Protein AF-0000000087023040 (afdb_homodimer)

Secondary structure (DSSP, 8-state):
-PPPEEEE-TT--HHHHHHHHHHHHHHS--GGGSTTSTT--S-SHHHHHHHHHHHHHHHTT--TGGG-GGGTEEEE-S---BTTB---/-PPPEEEE-TT--HHHHHHHHHHHHHHS--GGGSTTSTT--S-SHHHHHHHHHHHHHHHTT--TGGG-GGGTEEEE-S---BTTB---

InterPro domains:
  IPR012946 X8 domain [PF07983] (5-73)
  IPR012946 X8 domain [SM00768] (4-87)
  IPR044788 Carbohydrate-binding X8 domain-containing protein, plant [PTHR31044] (2-87)

Organism: Hibiscus syriacus (NCBI:txid106335)

Foldseek 3Di:
DQDKFKFFAPPDDQVLLVVLLVVLCVPDPLCCCDPPHDQVPPPDSRSSSRLSLRRQCVVPPNDPVSRPSVPGMDIDRDFPADDSRGSD/DQDKFKFFAPPDDQVLLVVLLVVLCVPDPLCCCDPPHDQVPPPDSRSSSRLSLRRQCVVPPNDPVSRPSVPGMDIDRDFPADDSRGSD

Radius of gyration: 15.18 Å; Cα contacts (8 Å, |Δi|>4): 307; chains: 2; bounding box: 33×41×30 Å

Sequence (176 aa):
MQKNWCVAKPSSDQATLLANINFACSQIDCRVMQKGCPCFSPDNLMNHASIAMNLYYQAKGRTECECGFRGSGLIVTTNPSYADCKYDMQKNWCVAKPSSDQATLLANINFACSQIDCRVMQKGCPCFSPDNLMNHASIAMNLYYQAKGRTECECGFRGSGLIVTTNPSYADCKYD

pLDDT: mean 97.09, std 5.63, range [55.22, 98.94]

Nearest PDB structures (foldseek):
  2jon-assembly1_A  TM=6.532E-01  e=4.267E-07  Olea europaea
  8pe1-assembly1_B  TM=7.934E-01  e=3.286E-05  Aspergillus fumigatus Af293
  8pe2-assembly1_A  TM=8.371E-01  e=1.258E-04  Aspergillus fumigatus
  8pe1-assembly2_A  TM=7.942E-01  e=7.835E-05  Aspergillus fumigatus Af293
  2jon-assembly1_A  TM=6.531E-01  e=4.267E-07  Olea europaea

Solvent-accessible surface area (backbone atoms only — not comparable to full-atom values): 9691 Å² total; per-residue (Å²): 128,88,70,72,46,26,33,53,39,63,69,57,50,70,70,56,32,50,50,47,29,53,52,28,45,72,76,40,90,56,65,55,49,34,89,92,35,55,43,21,66,59,86,46,58,60,31,44,21,18,52,29,40,21,54,36,15,58,73,67,70,62,42,72,73,60,32,27,70,92,73,36,36,27,42,23,63,42,83,80,47,47,95,77,23,74,75,113,129,88,69,70,46,26,33,54,38,63,70,57,51,70,68,56,31,51,50,47,29,53,52,28,46,72,75,40,91,55,66,54,49,34,89,93,34,55,44,20,68,60,86,47,59,61,31,44,20,19,51,29,40,21,52,36,18,57,74,64,69,61,42,70,73,58,32,28,70,91,72,37,36,28,42,24,65,44,84,81,48,49,96,76,24,75,76,112

Structure (mmCIF, N/CA/C/O backbone):
data_AF-0000000087023040-model_v1
#
loop_
_entity.id
_entity.type
_entity.pdbx_description
1 polymer 'Solanesyl diphosphate synthase 2 isoform 1'
#
loop_
_atom_site.group_PDB
_atom_site.id
_atom_site.type_symbol
_atom_site.label_atom_id
_atom_site.label_alt_id
_atom_site.label_comp_id
_atom_site.label_asym_id
_atom_site.label_entity_id
_atom_site.label_seq_id
_atom_site.pdbx_PDB_ins_code
_atom_site.Cartn_x
_atom_site.Cartn_y
_atom_site.Cartn_z
_atom_site.occupancy
_atom_site.B_iso_or_equiv
_atom_site.auth_seq_id
_atom_site.auth_comp_id
_atom_site.auth_asym_id
_atom_site.auth_atom_id
_atom_site.pdbx_PDB_model_num
ATOM 1 N N . MET A 1 1 ? 20.391 11.406 -1.607 1 55.44 1 MET A N 1
ATOM 2 C CA . MET A 1 1 ? 19.969 10.344 -0.701 1 55.44 1 MET A CA 1
ATOM 3 C C . MET A 1 1 ? 18.656 9.727 -1.164 1 55.44 1 MET A C 1
ATOM 5 O O . MET A 1 1 ? 17.844 10.398 -1.788 1 55.44 1 MET A O 1
ATOM 9 N N . GLN A 1 2 ? 18.438 8.43 -1.155 1 75.06 2 GLN A N 1
ATOM 10 C CA . GLN A 1 2 ? 17.203 7.82 -1.639 1 75.06 2 GLN A CA 1
ATOM 11 C C . GLN A 1 2 ? 16.016 8.227 -0.773 1 75.06 2 GLN A C 1
ATOM 13 O O . GLN A 1 2 ? 16.094 8.203 0.457 1 75.06 2 GLN A O 1
ATOM 18 N N . LYS A 1 3 ? 15.141 8.875 -1.442 1 91.25 3 LYS A N 1
ATOM 19 C CA . LYS A 1 3 ? 13.961 9.312 -0.696 1 91.25 3 LYS A CA 1
ATOM 20 C C . LYS A 1 3 ? 13.016 8.141 -0.433 1 91.25 3 LYS A C 1
ATOM 22 O O . LYS A 1 3 ? 12.734 7.348 -1.333 1 91.25 3 LYS A O 1
ATOM 27 N N . ASN A 1 4 ? 12.664 7.918 0.884 1 97.5 4 ASN A N 1
ATOM 28 C CA . ASN A 1 4 ? 11.695 6.91 1.3 1 97.5 4 ASN A CA 1
ATOM 29 C C . ASN A 1 4 ? 10.344 7.535 1.638 1 97.5 4 ASN A C 1
ATOM 31 O O . ASN A 1 4 ? 10.266 8.719 1.97 1 97.5 4 ASN A O 1
ATOM 35 N N . TRP A 1 5 ? 9.305 6.789 1.48 1 98.69 5 TRP A N 1
ATOM 36 C CA . TRP A 1 5 ? 7.945 7.184 1.823 1 98.69 5 TRP A CA 1
ATOM 37 C C . TRP A 1 5 ? 7.305 6.172 2.768 1 98.69 5 TRP A C 1
ATOM 39 O O . TRP A 1 5 ? 7.859 5.094 3.004 1 98.69 5 TRP A O 1
ATOM 49 N N . CYS A 1 6 ? 6.207 6.551 3.275 1 98.88 6 CYS A N 1
ATOM 50 C CA . CYS A 1 6 ? 5.453 5.699 4.191 1 98.88 6 CYS A CA 1
ATOM 51 C C . CYS A 1 6 ? 4.02 5.52 3.709 1 98.88 6 CYS A C 1
ATOM 53 O O . CYS A 1 6 ? 3.283 6.492 3.555 1 98.88 6 CYS A O 1
ATOM 55 N N . VAL A 1 7 ? 3.635 4.23 3.453 1 98.94 7 VAL A N 1
ATOM 56 C CA . VAL A 1 7 ? 2.266 3.979 3.02 1 98.94 7 VAL A CA 1
ATOM 57 C C . VAL A 1 7 ? 1.603 2.977 3.963 1 98.94 7 VAL A C 1
ATOM 59 O O . VAL A 1 7 ? 2.285 2.279 4.719 1 98.94 7 VAL A O 1
ATOM 62 N N . ALA A 1 8 ? 0.269 2.938 3.838 1 98.94 8 ALA A N 1
ATOM 63 C CA . ALA A 1 8 ? -0.494 1.995 4.652 1 98.94 8 ALA A CA 1
ATOM 64 C C . ALA A 1 8 ? -0.296 0.562 4.164 1 98.94 8 ALA A C 1
AT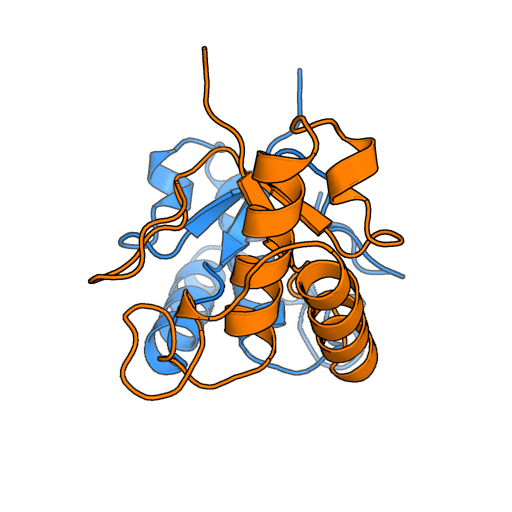OM 66 O O . ALA A 1 8 ? -0.247 0.311 2.959 1 98.94 8 ALA A O 1
ATOM 67 N N . LYS A 1 9 ? -0.189 -0.277 5.164 1 98.81 9 LYS A N 1
ATOM 68 C CA . LYS A 1 9 ? -0.148 -1.706 4.867 1 98.81 9 LYS A CA 1
ATOM 69 C C . LYS A 1 9 ? -1.438 -2.162 4.188 1 98.81 9 LYS A C 1
ATOM 71 O O . LYS A 1 9 ? -2.535 -1.844 4.652 1 98.81 9 LYS A O 1
ATOM 76 N N . PRO A 1 10 ? -1.32 -2.957 3.014 1 98.75 10 PRO A N 1
ATOM 77 C CA . PRO A 1 10 ? -2.506 -3.324 2.236 1 98.75 10 PRO A CA 1
ATOM 78 C C . PRO A 1 10 ? -3.518 -4.129 3.049 1 98.75 10 PRO A C 1
ATOM 80 O O . PRO A 1 10 ? -4.715 -4.105 2.748 1 98.75 10 PRO A O 1
ATOM 83 N N . SER A 1 11 ? -3.1 -4.758 4.074 1 98.69 11 SER A N 1
ATOM 84 C CA . SER A 1 11 ? -3.969 -5.641 4.848 1 98.69 11 SER A CA 1
ATOM 85 C C . SER A 1 11 ? -4.66 -4.887 5.977 1 98.69 11 SER A C 1
ATOM 87 O O . SER A 1 11 ? -5.438 -5.469 6.734 1 98.69 11 SER A O 1
ATOM 89 N N . SER A 1 12 ? -4.375 -3.625 6.137 1 98.56 12 SER A N 1
ATOM 90 C CA . SER A 1 12 ? -4.957 -2.861 7.234 1 98.56 12 SER A CA 1
ATOM 91 C C . SER A 1 12 ? -6.477 -2.807 7.121 1 98.56 12 SER A C 1
ATOM 93 O O . SER A 1 12 ? -7.02 -2.637 6.027 1 98.56 12 SER A O 1
ATOM 95 N N . ASP A 1 13 ? -7.109 -2.887 8.258 1 97.75 13 ASP A N 1
ATOM 96 C CA . ASP A 1 13 ? -8.562 -2.781 8.234 1 97.75 13 ASP A CA 1
ATOM 97 C C . ASP A 1 13 ? -9.008 -1.322 8.281 1 97.75 13 ASP A C 1
ATOM 99 O O . ASP A 1 13 ? -8.188 -0.422 8.477 1 97.75 13 ASP A O 1
ATOM 103 N N . GLN A 1 14 ? -10.289 -1.147 8.141 1 97.5 14 GLN A N 1
ATOM 104 C CA . GLN A 1 14 ? -10.836 0.196 7.996 1 97.5 14 GLN A CA 1
ATOM 105 C C . GLN A 1 14 ? -10.641 1.01 9.273 1 97.5 14 GLN A C 1
ATOM 107 O O . GLN A 1 14 ? -10.336 2.203 9.211 1 97.5 14 GLN A O 1
ATOM 112 N N . ALA A 1 15 ? -10.836 0.438 10.406 1 98.62 15 ALA A N 1
ATOM 113 C CA . ALA A 1 15 ? -10.688 1.145 11.672 1 98.62 15 ALA A CA 1
ATOM 114 C C . ALA A 1 15 ? -9.25 1.638 11.859 1 98.62 15 ALA A C 1
ATOM 116 O O . ALA A 1 15 ? -9.023 2.756 12.328 1 98.62 15 ALA A O 1
ATOM 117 N N . THR A 1 16 ? -8.312 0.801 11.5 1 98.75 16 THR A N 1
ATOM 118 C CA . THR A 1 16 ? -6.902 1.158 11.586 1 98.75 16 THR A CA 1
ATOM 119 C C . THR A 1 16 ? -6.578 2.316 10.648 1 98.75 16 THR A C 1
ATOM 121 O O . THR A 1 16 ? -5.895 3.266 11.039 1 98.75 16 THR A O 1
ATOM 124 N N . LEU A 1 17 ? -7.051 2.238 9.445 1 98.81 17 LEU A N 1
ATOM 125 C CA . LEU A 1 17 ? -6.801 3.289 8.461 1 98.81 17 LEU A CA 1
ATOM 126 C C . LEU A 1 17 ? -7.359 4.625 8.945 1 98.81 17 LEU A C 1
ATOM 128 O O . LEU A 1 17 ? -6.691 5.656 8.844 1 98.81 17 LEU A O 1
ATOM 132 N N . LEU A 1 18 ? -8.562 4.555 9.461 1 98.88 18 LEU A N 1
ATOM 133 C CA . LEU A 1 18 ? -9.188 5.773 9.969 1 98.88 18 LEU A CA 1
ATOM 134 C C . LEU A 1 18 ? -8.398 6.332 11.148 1 98.88 18 LEU A C 1
ATOM 136 O O . LEU A 1 18 ? -8.195 7.543 11.242 1 98.88 18 LEU A O 1
ATOM 140 N N . ALA A 1 19 ? -7.977 5.508 12.047 1 98.88 19 ALA A N 1
ATOM 141 C CA . ALA A 1 19 ? -7.184 5.934 13.195 1 98.88 19 ALA A CA 1
ATOM 142 C C . ALA A 1 19 ? -5.875 6.586 12.75 1 98.88 19 ALA A C 1
ATOM 144 O O . ALA A 1 19 ? -5.43 7.57 13.344 1 98.88 19 ALA A O 1
ATOM 145 N N . ASN A 1 20 ? -5.219 6 11.773 1 98.94 20 ASN A N 1
ATOM 146 C CA . ASN A 1 20 ? -3.98 6.551 11.234 1 98.94 20 ASN A CA 1
ATOM 147 C C . ASN A 1 20 ? -4.188 7.953 10.664 1 98.94 20 ASN A C 1
ATOM 149 O O . ASN A 1 20 ? -3.369 8.844 10.891 1 98.94 20 ASN A O 1
ATOM 153 N N . ILE A 1 21 ? -5.285 8.102 9.906 1 98.88 21 ILE A N 1
ATOM 154 C CA . ILE A 1 21 ? -5.613 9.406 9.328 1 98.88 21 ILE A CA 1
ATOM 155 C C . ILE A 1 21 ? -5.812 10.43 10.445 1 98.88 21 ILE A C 1
ATOM 157 O O . ILE A 1 21 ? -5.215 11.508 10.422 1 98.88 21 ILE A O 1
ATOM 161 N N . ASN A 1 22 ? -6.66 10.047 11.391 1 98.88 22 ASN A N 1
ATOM 162 C CA . ASN A 1 22 ? -6.957 10.961 12.484 1 98.88 22 ASN A CA 1
ATOM 163 C C . ASN A 1 22 ? -5.695 11.359 13.242 1 98.88 22 ASN A C 1
ATOM 165 O O . ASN A 1 22 ? -5.484 12.539 13.531 1 98.88 22 ASN A O 1
ATOM 169 N N . PHE A 1 23 ? -4.914 10.461 13.539 1 98.94 23 PHE A N 1
ATOM 170 C CA . PHE A 1 23 ? -3.682 10.734 14.266 1 98.94 23 PHE A CA 1
ATOM 171 C C . PHE A 1 23 ? -2.773 11.664 13.469 1 98.94 23 PHE A C 1
ATOM 173 O O . PHE A 1 23 ? -2.379 12.727 13.953 1 98.94 23 PHE A O 1
ATOM 180 N N . ALA A 1 24 ? -2.393 11.219 12.266 1 98.88 24 ALA A N 1
ATOM 181 C CA . ALA A 1 24 ? -1.476 11.992 11.43 1 98.88 24 ALA A CA 1
ATOM 182 C C . ALA A 1 24 ? -1.979 13.422 11.242 1 98.88 24 ALA A C 1
ATOM 184 O O . ALA A 1 24 ? -1.218 14.383 11.391 1 98.88 24 ALA A O 1
ATOM 185 N N . CYS A 1 25 ? -3.229 13.531 10.984 1 98.81 25 CYS A N 1
ATOM 186 C CA . CYS A 1 25 ? -3.768 14.836 10.625 1 98.81 25 CYS A CA 1
ATOM 187 C C . CYS A 1 25 ? -4.004 15.695 11.859 1 98.81 25 CYS A C 1
ATOM 189 O O . CYS A 1 25 ? -4.219 16.906 11.758 1 98.81 25 CYS A O 1
ATOM 191 N N . SER A 1 26 ? -3.957 15.078 13.016 1 98.88 26 SER A N 1
ATOM 192 C CA . SER A 1 26 ? -3.939 15.875 14.234 1 98.88 26 SER A CA 1
ATOM 193 C C . SER A 1 26 ? -2.58 16.531 14.445 1 98.88 26 SER A C 1
ATOM 195 O O . SER A 1 26 ? -2.457 17.469 15.227 1 98.88 26 SER A O 1
ATOM 197 N N . GLN A 1 27 ? -1.564 16.031 13.773 1 98.56 27 GLN A N 1
ATOM 198 C CA . GLN A 1 27 ? -0.192 16.484 13.984 1 98.56 27 GLN A CA 1
ATOM 199 C C . GLN A 1 27 ? 0.285 17.359 12.828 1 98.56 27 GLN A C 1
ATOM 201 O O . GLN A 1 27 ? 1.175 18.188 13 1 98.56 27 GLN A O 1
ATOM 206 N N . ILE A 1 28 ? -0.211 17.156 11.688 1 98.5 28 ILE A N 1
ATOM 207 C CA . ILE A 1 28 ? 0.23 17.844 10.484 1 98.5 28 ILE A CA 1
ATOM 208 C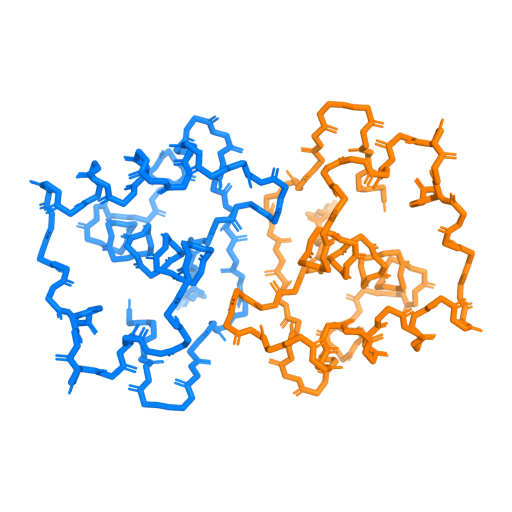 C . ILE A 1 28 ? -0.983 18.328 9.688 1 98.5 28 ILE A C 1
ATOM 210 O O . ILE A 1 28 ? -2.098 17.844 9.891 1 98.5 28 ILE A O 1
ATOM 214 N N . ASP A 1 29 ? -0.751 19.234 8.758 1 98.31 29 ASP A N 1
ATOM 215 C CA . ASP A 1 29 ? -1.805 19.719 7.867 1 98.31 29 ASP A CA 1
ATOM 216 C C . ASP A 1 29 ? -2.121 18.688 6.785 1 98.31 29 ASP A C 1
ATOM 218 O O . ASP A 1 29 ? -1.262 18.359 5.965 1 98.31 29 ASP A O 1
ATOM 222 N N . CYS A 1 30 ? -3.42 18.266 6.719 1 98.38 30 CYS A N 1
ATOM 223 C CA . CYS A 1 30 ? -3.822 17.25 5.758 1 98.38 30 CYS A CA 1
ATOM 224 C C . CYS A 1 30 ? -4.805 17.812 4.742 1 98.38 30 CYS A C 1
ATOM 226 O O . CYS A 1 30 ? -5.555 17.062 4.113 1 98.38 30 CYS A O 1
ATOM 228 N N . ARG A 1 31 ? -4.801 19 4.539 1 98.06 31 ARG A N 1
ATOM 229 C CA . ARG A 1 31 ? -5.762 19.672 3.672 1 98.06 31 ARG A CA 1
ATOM 230 C C . ARG A 1 31 ? -5.672 19.156 2.242 1 98.06 31 ARG A C 1
ATOM 232 O O . ARG A 1 31 ? -6.656 19.188 1.503 1 98.06 31 ARG A O 1
ATOM 239 N N . VAL A 1 32 ? -4.527 18.609 1.775 1 98.25 32 VAL A N 1
ATOM 240 C CA . VAL A 1 32 ? -4.285 18.172 0.407 1 98.25 32 VAL A CA 1
ATOM 241 C C . VAL A 1 32 ? -5.242 17.031 0.055 1 98.25 32 VAL A C 1
ATOM 243 O O . VAL A 1 32 ? -5.449 16.734 -1.122 1 98.25 32 VAL A O 1
ATOM 246 N N . MET A 1 33 ? -5.895 16.375 1.078 1 97.94 33 MET A N 1
ATOM 247 C CA . MET A 1 33 ? -6.77 15.227 0.851 1 97.94 33 MET A CA 1
ATOM 248 C C . MET A 1 33 ? -8.234 15.656 0.839 1 97.94 33 MET A C 1
ATOM 250 O O . MET A 1 33 ? -9.133 14.82 0.696 1 97.94 33 MET A O 1
ATOM 254 N N . GLN A 1 34 ? -8.484 16.938 0.958 1 97.81 34 GLN A N 1
ATOM 255 C CA . GLN A 1 34 ? -9.852 17.422 0.99 1 97.81 34 GLN A CA 1
ATOM 256 C C . GLN A 1 34 ? -10.453 17.484 -0.412 1 97.81 34 GLN A C 1
ATOM 258 O O . GLN A 1 34 ? -9.719 17.531 -1.403 1 97.81 34 GLN A O 1
ATOM 263 N N . LYS A 1 35 ? -11.789 17.406 -0.446 1 98 35 LYS A N 1
ATOM 264 C CA . LYS A 1 35 ? -12.484 17.516 -1.726 1 98 35 LYS A CA 1
ATOM 265 C C . LYS A 1 35 ? -12.016 18.734 -2.508 1 98 35 LYS A C 1
ATOM 267 O O . LYS A 1 35 ? -11.906 19.828 -1.951 1 98 35 LYS A O 1
ATOM 272 N N . GLY A 1 36 ? -11.656 18.5 -3.787 1 97.75 36 GLY A N 1
ATOM 273 C CA . GLY A 1 36 ? -11.195 19.609 -4.613 1 97.75 36 GLY A CA 1
ATOM 274 C C . GLY A 1 36 ? -9.688 19.734 -4.637 1 97.75 36 GLY A C 1
ATOM 275 O O . GLY A 1 36 ? -9.141 20.5 -5.438 1 97.75 36 GLY A O 1
ATOM 276 N N . CYS A 1 37 ? -8.977 19.047 -3.814 1 98.5 37 CYS A N 1
ATOM 277 C CA . CYS A 1 37 ? -7.523 19.094 -3.744 1 98.5 37 CYS A CA 1
ATOM 278 C C . CYS A 1 37 ? -6.902 17.922 -4.496 1 98.5 37 CYS A C 1
ATOM 280 O O . CYS A 1 37 ? -7.59 16.953 -4.828 1 98.5 37 CYS A O 1
ATOM 282 N N . PRO A 1 38 ? -5.691 17.891 -4.742 1 97.88 38 PRO A N 1
ATOM 283 C CA . PRO A 1 38 ? -5.047 16.953 -5.668 1 97.88 38 PRO A CA 1
ATOM 284 C C . PRO A 1 38 ? -5.062 15.523 -5.152 1 97.88 38 PRO A C 1
ATOM 286 O O . PRO A 1 38 ? -5.074 14.578 -5.949 1 97.88 38 PRO A O 1
ATOM 289 N N . CYS A 1 39 ? -5.121 15.375 -3.836 1 98.44 39 CYS A N 1
ATOM 290 C CA . CYS A 1 39 ? -4.961 14.023 -3.311 1 98.44 39 CYS A CA 1
ATOM 291 C C . CYS A 1 39 ? -6.281 13.492 -2.768 1 98.44 39 CYS A C 1
ATOM 293 O O . CYS A 1 39 ? -6.297 12.508 -2.023 1 98.44 39 CYS A O 1
ATOM 295 N N . PHE A 1 40 ? -7.367 14.141 -3.207 1 98.62 40 PHE A N 1
ATOM 296 C CA . PHE A 1 40 ? -8.68 13.719 -2.734 1 98.62 40 PHE A CA 1
ATOM 297 C C . PHE A 1 40 ? -9.094 12.406 -3.381 1 98.62 40 PHE A C 1
ATOM 299 O O . PHE A 1 40 ? -9.609 11.508 -2.705 1 98.62 40 PHE A O 1
ATOM 306 N N . SER A 1 41 ? -8.844 12.305 -4.648 1 97.69 41 SER A N 1
ATOM 307 C CA . SER A 1 41 ? -9.25 11.109 -5.383 1 97.69 41 SER A CA 1
ATOM 308 C C . SER A 1 41 ? -8.078 10.148 -5.559 1 97.69 41 SER A C 1
ATOM 310 O O . SER A 1 41 ? -6.957 10.57 -5.836 1 97.69 41 SER A O 1
ATOM 312 N N . PRO A 1 42 ? -8.281 8.82 -5.484 1 97.81 42 PRO A N 1
ATOM 313 C CA . PRO A 1 42 ? -9.57 8.188 -5.188 1 97.81 42 PRO A CA 1
ATOM 314 C C . PRO A 1 42 ? -10.016 8.406 -3.744 1 97.81 42 PRO A C 1
ATOM 316 O O . PRO A 1 42 ? -9.18 8.461 -2.836 1 97.81 42 PRO A O 1
ATOM 319 N N . ASP A 1 43 ? -11.328 8.523 -3.545 1 97.81 43 ASP A N 1
ATOM 320 C CA . ASP A 1 43 ? -11.914 8.82 -2.24 1 97.81 43 ASP A CA 1
ATOM 321 C C . ASP A 1 43 ? -12.211 7.535 -1.473 1 97.81 43 ASP A C 1
ATOM 323 O O . ASP A 1 43 ? -13.367 7.113 -1.385 1 97.81 43 ASP A O 1
ATOM 327 N N . ASN A 1 44 ? -11.109 6.965 -0.891 1 97.44 44 ASN A N 1
ATOM 328 C CA . ASN A 1 44 ? -11.219 5.801 -0.019 1 97.44 44 ASN A CA 1
ATOM 329 C C . ASN A 1 44 ? -10.18 5.84 1.099 1 97.44 44 ASN A C 1
ATOM 331 O O . ASN A 1 44 ? -9.227 6.617 1.035 1 97.44 44 ASN A O 1
ATOM 335 N N . LEU A 1 45 ? -10.344 5.02 2.082 1 98.06 45 LEU A N 1
ATOM 336 C CA . LEU A 1 45 ? -9.531 5.098 3.293 1 98.06 45 LEU A CA 1
ATOM 337 C C . LEU A 1 45 ? -8.094 4.691 3.014 1 98.06 45 LEU A C 1
ATOM 339 O O . LEU A 1 45 ? -7.16 5.266 3.58 1 98.06 45 LEU A O 1
ATOM 343 N N . MET A 1 46 ? -7.844 3.68 2.184 1 98.56 46 MET A N 1
ATOM 344 C CA . MET A 1 46 ? -6.492 3.217 1.889 1 98.56 46 MET A CA 1
ATOM 345 C C . MET A 1 46 ? -5.648 4.34 1.291 1 98.56 46 MET A C 1
ATOM 347 O O . MET A 1 46 ? -4.543 4.609 1.76 1 98.56 46 MET A O 1
ATOM 351 N N . ASN A 1 47 ? -6.168 4.969 0.306 1 98.69 47 ASN A N 1
ATOM 352 C CA . ASN A 1 47 ? -5.469 6.074 -0.343 1 98.69 47 ASN A CA 1
ATOM 353 C C . ASN A 1 47 ? -5.227 7.227 0.626 1 98.69 47 ASN A C 1
ATOM 355 O O . ASN A 1 47 ? -4.098 7.715 0.745 1 98.69 47 ASN A O 1
ATOM 359 N N . HIS A 1 48 ? -6.227 7.645 1.351 1 98.81 48 HIS A N 1
ATOM 360 C CA . HIS A 1 48 ? -6.121 8.789 2.25 1 98.81 48 HIS A CA 1
ATOM 361 C C . HIS A 1 48 ? -5.191 8.484 3.42 1 98.81 48 HIS A C 1
ATOM 363 O O . HIS A 1 48 ? -4.422 9.352 3.846 1 98.81 48 HIS A O 1
ATOM 369 N N . ALA A 1 49 ? -5.273 7.301 3.889 1 98.94 49 ALA A N 1
ATOM 370 C CA . ALA A 1 49 ? -4.375 6.918 4.973 1 98.94 49 ALA A CA 1
ATOM 371 C C . ALA A 1 49 ? -2.916 6.973 4.523 1 98.94 49 ALA A C 1
ATOM 373 O O . ALA A 1 49 ? -2.051 7.457 5.254 1 98.94 49 ALA A O 1
ATOM 374 N N . SER A 1 50 ? -2.648 6.492 3.367 1 98.94 50 SER A N 1
ATOM 375 C CA . SER A 1 50 ? -1.279 6.477 2.863 1 98.94 50 SER A CA 1
ATOM 376 C C . SER A 1 50 ? -0.736 7.891 2.691 1 98.94 50 SER A C 1
ATOM 378 O O . SER A 1 50 ? 0.416 8.164 3.033 1 98.94 50 SER A O 1
ATOM 380 N N . ILE A 1 51 ? -1.575 8.773 2.236 1 98.88 51 ILE A N 1
ATOM 381 C CA . ILE A 1 51 ? -1.158 10.156 2.07 1 98.88 51 ILE A CA 1
ATOM 382 C C . ILE A 1 51 ? -0.875 10.781 3.436 1 98.88 51 ILE A C 1
ATOM 384 O O . ILE A 1 51 ? 0.175 11.391 3.639 1 98.88 51 ILE A O 1
ATOM 388 N N . ALA A 1 52 ? -1.805 10.625 4.344 1 98.88 52 ALA A N 1
ATOM 389 C CA . ALA A 1 52 ? -1.655 11.195 5.68 1 98.88 52 ALA A CA 1
ATOM 390 C C . ALA A 1 52 ? -0.414 10.648 6.375 1 98.88 52 ALA A C 1
ATOM 392 O O . ALA A 1 52 ? 0.356 11.406 6.973 1 98.88 52 ALA A O 1
ATOM 393 N N . MET A 1 53 ? -0.243 9.406 6.27 1 98.88 53 MET A N 1
ATOM 394 C CA . MET A 1 53 ? 0.889 8.734 6.906 1 98.88 53 MET A CA 1
ATOM 395 C C . MET A 1 53 ? 2.209 9.234 6.332 1 98.88 53 MET A C 1
ATOM 397 O O . MET A 1 53 ? 3.174 9.445 7.074 1 98.88 53 MET A O 1
ATOM 401 N N . ASN A 1 54 ? 2.258 9.398 5.047 1 98.81 54 ASN A N 1
ATOM 402 C CA . ASN A 1 54 ? 3.49 9.898 4.445 1 98.81 54 ASN A CA 1
ATOM 403 C C . ASN A 1 54 ? 3.748 11.352 4.828 1 98.81 54 ASN A C 1
ATOM 405 O O . ASN A 1 54 ? 4.895 11.758 5.031 1 98.81 54 ASN A O 1
ATOM 409 N N . LEU A 1 55 ? 2.65 12.18 4.809 1 98.56 55 LEU A N 1
ATOM 410 C CA . LEU A 1 55 ? 2.83 13.555 5.242 1 98.56 55 LEU A CA 1
ATOM 411 C C . LEU A 1 55 ? 3.455 13.617 6.629 1 98.56 55 LEU A C 1
ATOM 413 O O . LEU A 1 55 ? 4.414 14.359 6.855 1 98.56 55 LEU A O 1
ATOM 417 N N . TYR A 1 56 ? 2.912 12.875 7.512 1 98.75 56 TYR A N 1
ATOM 418 C CA . TYR A 1 56 ? 3.443 12.789 8.867 1 98.75 56 TYR A CA 1
ATOM 419 C C . TYR A 1 56 ? 4.895 12.328 8.859 1 98.75 56 TYR A C 1
ATOM 421 O O . TYR A 1 56 ? 5.754 12.945 9.492 1 98.75 56 TYR A O 1
ATOM 429 N N . TYR A 1 57 ? 5.133 11.227 8.164 1 98.62 57 TYR A N 1
ATOM 430 C CA . TYR A 1 57 ? 6.449 10.609 8.047 1 98.62 57 TYR A CA 1
ATOM 431 C C . TYR A 1 57 ? 7.484 11.617 7.562 1 98.62 57 TYR A C 1
ATOM 433 O O . TYR A 1 57 ? 8.57 11.727 8.141 1 98.62 57 TYR A O 1
ATOM 441 N N . GLN A 1 58 ? 7.164 12.344 6.52 1 97.94 58 GLN A N 1
ATOM 442 C CA . GLN A 1 58 ? 8.078 13.344 5.977 1 97.94 58 GLN A CA 1
ATOM 443 C C . GLN A 1 58 ? 8.312 14.469 6.977 1 97.94 58 GLN A C 1
ATOM 445 O O . GLN A 1 58 ? 9.438 14.961 7.109 1 97.94 58 GLN A O 1
ATOM 450 N N . ALA A 1 59 ? 7.277 14.852 7.68 1 97.69 59 ALA A N 1
ATOM 451 C CA . ALA A 1 59 ? 7.344 15.992 8.586 1 97.69 59 ALA A CA 1
ATOM 452 C C . ALA A 1 59 ? 8.117 15.648 9.852 1 97.69 59 ALA A C 1
ATOM 454 O O . ALA A 1 59 ? 8.703 16.531 10.492 1 97.69 59 ALA A O 1
ATOM 455 N N . LYS A 1 60 ? 8.172 14.375 10.203 1 97.44 60 LYS A N 1
ATOM 456 C CA . LYS A 1 60 ? 8.688 14.008 11.516 1 97.44 60 LYS A CA 1
ATOM 457 C C . LYS A 1 60 ? 10.055 13.336 11.406 1 97.44 60 LYS A C 1
ATOM 459 O O . LYS A 1 60 ? 10.453 12.578 12.297 1 97.44 60 LYS A O 1
ATOM 464 N N . GLY A 1 61 ? 10.711 13.43 10.25 1 94.44 61 GLY A N 1
ATOM 465 C CA . GLY A 1 61 ? 12.117 13.062 10.18 1 94.44 61 GLY A CA 1
ATOM 466 C C . GLY A 1 61 ? 12.359 11.758 9.461 1 94.44 61 GLY A C 1
ATOM 467 O O . GLY A 1 61 ? 13.5 11.281 9.383 1 94.44 61 GLY A O 1
ATOM 468 N N . ARG A 1 62 ? 11.406 10.961 9.109 1 96.25 62 ARG A N 1
ATOM 469 C CA . ARG A 1 62 ? 11.484 9.812 8.219 1 96.25 62 ARG A CA 1
ATOM 470 C C . ARG A 1 62 ? 12.227 8.648 8.883 1 96.25 62 ARG A C 1
ATOM 472 O O . ARG A 1 62 ? 13.023 7.969 8.25 1 96.25 62 ARG A O 1
ATOM 479 N N . THR A 1 63 ? 12.039 8.586 10.18 1 95.62 63 THR A N 1
ATOM 480 C CA . THR A 1 63 ? 12.602 7.426 10.859 1 95.62 63 THR A CA 1
ATOM 481 C C . THR A 1 63 ? 11.664 6.227 10.734 1 95.62 63 THR A C 1
ATOM 483 O O . THR A 1 63 ? 10.469 6.387 10.469 1 95.62 63 THR A O 1
ATOM 486 N N . GLU A 1 64 ? 12.242 5.039 10.867 1 96.06 64 GLU A N 1
ATOM 487 C CA . GLU A 1 64 ? 11.422 3.834 10.844 1 96.06 64 GLU A CA 1
ATOM 488 C C . GLU A 1 64 ? 10.305 3.906 11.875 1 96.06 64 GLU A C 1
ATOM 490 O O . GLU A 1 64 ? 9.188 3.43 11.633 1 96.06 64 GLU A O 1
ATOM 495 N N . CYS A 1 65 ? 10.609 4.492 13 1 97.19 65 CYS A N 1
ATOM 496 C CA . CYS A 1 65 ? 9.633 4.617 14.078 1 97.19 65 CYS A CA 1
ATOM 497 C C . CYS A 1 65 ? 8.453 5.48 13.648 1 97.19 65 CYS A C 1
ATOM 499 O O . CYS A 1 65 ? 7.305 5.184 13.984 1 97.19 65 CYS A O 1
ATOM 501 N N . GLU A 1 66 ? 8.719 6.543 12.922 1 97.75 66 GLU A N 1
ATOM 502 C CA . GLU A 1 66 ? 7.676 7.48 12.508 1 97.75 66 GLU A CA 1
ATOM 503 C C . GLU A 1 66 ? 6.758 6.859 11.461 1 97.75 66 GLU A C 1
ATOM 505 O O . GLU A 1 66 ? 5.656 7.355 11.219 1 97.75 66 GLU A O 1
ATOM 510 N N . CYS A 1 67 ? 7.203 5.684 10.883 1 98.56 67 CYS A N 1
ATOM 511 C CA . CYS A 1 67 ? 6.348 4.973 9.938 1 98.56 67 CYS A CA 1
ATOM 512 C C . CYS A 1 67 ? 5.777 3.709 10.57 1 98.56 67 CYS A C 1
ATOM 514 O O . CYS A 1 67 ? 5.184 2.879 9.875 1 98.56 67 CYS A O 1
ATOM 516 N N . GLY A 1 68 ? 6 3.496 11.789 1 97.69 68 GLY A N 1
ATOM 517 C CA . GLY A 1 68 ? 5.535 2.299 1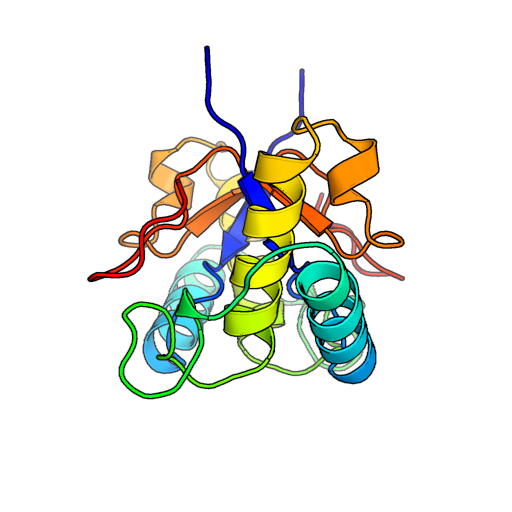2.469 1 97.69 68 GLY A CA 1
ATOM 518 C C . GLY A 1 68 ? 4.023 2.148 12.453 1 97.69 68 GLY A C 1
ATOM 519 O O . GLY A 1 68 ? 3.506 1.085 12.109 1 97.69 68 GLY A O 1
ATOM 520 N N . PHE A 1 69 ? 3.279 3.229 12.914 1 98.5 69 PHE A N 1
ATOM 521 C CA . PHE A 1 69 ? 1.822 3.242 12.984 1 98.5 69 PHE A CA 1
ATOM 522 C C . PHE A 1 69 ? 1.293 1.916 13.516 1 98.5 69 PHE A C 1
ATOM 524 O O . PHE A 1 69 ? 0.413 1.304 12.906 1 98.5 69 PHE A O 1
ATOM 531 N N . ARG A 1 70 ? 1.85 1.469 14.484 1 96.94 70 ARG A N 1
ATOM 532 C CA . ARG A 1 70 ? 1.504 0.234 15.18 1 96.94 70 ARG A CA 1
ATOM 533 C C . ARG A 1 70 ? 1.546 -0.959 14.234 1 96.94 70 ARG A C 1
ATOM 535 O O . ARG A 1 70 ? 0.686 -1.84 14.297 1 96.94 70 ARG A O 1
ATOM 542 N N . GLY A 1 71 ? 2.492 -0.876 13.305 1 97.38 71 GLY A N 1
ATOM 543 C CA . GLY A 1 71 ? 2.725 -2.012 12.422 1 97.38 71 GLY A CA 1
ATOM 544 C C . GLY A 1 71 ? 1.949 -1.926 11.125 1 97.38 71 GLY A C 1
ATOM 545 O O . GLY A 1 71 ? 1.972 -2.859 10.32 1 97.38 71 GLY A O 1
ATOM 546 N N . SER A 1 72 ? 1.267 -0.797 10.867 1 98.62 72 SER A N 1
ATOM 547 C CA . SER A 1 72 ? 0.436 -0.686 9.672 1 98.62 72 SER A CA 1
ATOM 548 C C . SER A 1 72 ? 1.101 0.19 8.617 1 98.62 72 SER A C 1
ATOM 550 O O . SER A 1 72 ? 0.498 0.494 7.582 1 98.62 72 SER A O 1
ATOM 552 N N . GLY A 1 73 ? 2.299 0.623 8.898 1 98.81 73 GLY A N 1
ATOM 553 C CA . GLY A 1 73 ? 3.049 1.398 7.922 1 98.81 73 GLY A CA 1
ATOM 554 C C . GLY A 1 73 ? 4.109 0.587 7.203 1 98.81 73 GLY A C 1
ATOM 555 O O . GLY A 1 73 ? 4.738 -0.292 7.797 1 98.81 73 GLY A O 1
ATOM 556 N N . LE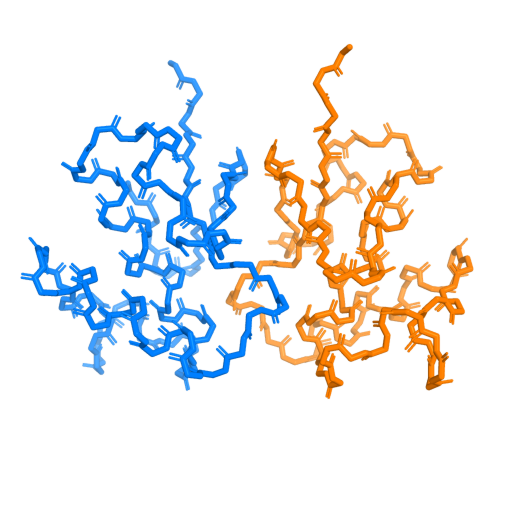U A 1 74 ? 4.305 0.934 5.926 1 98.69 74 LEU A N 1
ATOM 557 C CA . LEU A 1 74 ? 5.355 0.337 5.109 1 98.69 74 LEU A CA 1
ATOM 558 C C . LEU A 1 74 ? 6.273 1.411 4.535 1 98.69 74 LEU A C 1
ATOM 560 O O . LEU A 1 74 ? 5.805 2.389 3.951 1 98.69 74 LEU A O 1
ATOM 564 N N . ILE A 1 75 ? 7.535 1.205 4.707 1 98.56 75 ILE A N 1
ATOM 565 C CA . ILE A 1 75 ? 8.5 2.08 4.055 1 98.56 75 ILE A CA 1
ATOM 566 C C . ILE A 1 75 ? 8.68 1.653 2.602 1 98.56 75 ILE A C 1
ATOM 568 O O . ILE A 1 75 ? 8.953 0.483 2.32 1 98.56 75 ILE A O 1
ATOM 572 N N . VAL A 1 76 ? 8.461 2.639 1.772 1 97.81 76 VAL A N 1
ATOM 573 C CA . VAL A 1 76 ? 8.469 2.402 0.332 1 97.81 76 VAL A CA 1
ATOM 574 C C . VAL A 1 76 ? 9.594 3.205 -0.316 1 97.81 76 VAL A C 1
ATOM 576 O O . VAL A 1 76 ? 9.859 4.344 0.076 1 97.81 76 VAL A O 1
ATOM 579 N N . THR A 1 77 ? 10.203 2.545 -1.334 1 97.38 77 THR A N 1
ATOM 580 C CA . THR A 1 77 ? 11.336 3.211 -1.969 1 97.38 77 THR A CA 1
ATOM 581 C C . THR A 1 77 ? 10.984 3.633 -3.393 1 97.38 77 THR A C 1
ATOM 583 O O . THR A 1 77 ? 11.789 4.285 -4.066 1 97.38 77 THR A O 1
ATOM 586 N N . THR A 1 78 ? 9.82 3.213 -3.869 1 97.31 78 THR A N 1
ATOM 587 C CA . THR A 1 78 ? 9.266 3.717 -5.121 1 97.31 78 THR A CA 1
ATOM 588 C C . THR A 1 78 ? 8.328 4.891 -4.863 1 97.31 78 THR A C 1
ATOM 590 O O . THR A 1 78 ? 7.457 4.812 -3.994 1 97.31 78 THR A O 1
ATOM 593 N N . ASN A 1 79 ? 8.484 5.969 -5.633 1 97.81 79 ASN A N 1
ATOM 594 C CA . ASN A 1 79 ? 7.645 7.152 -5.453 1 97.81 79 ASN A CA 1
ATOM 595 C C . ASN A 1 79 ? 6.168 6.828 -5.652 1 97.81 79 ASN A C 1
ATOM 597 O O . ASN A 1 79 ? 5.75 6.465 -6.754 1 97.81 79 ASN A O 1
ATOM 601 N N . PRO A 1 80 ? 5.328 7.062 -4.672 1 98.62 80 PRO A N 1
ATOM 602 C CA . PRO A 1 80 ? 3.914 6.691 -4.754 1 98.62 80 PRO A CA 1
ATOM 603 C C . PRO A 1 80 ? 3.059 7.77 -5.414 1 98.62 80 PRO A C 1
ATOM 605 O O . PRO A 1 80 ? 1.839 7.617 -5.52 1 98.62 80 PRO A O 1
ATOM 608 N N . SER A 1 81 ? 3.633 8.859 -5.863 1 98.69 81 SER A N 1
ATOM 609 C CA . SER A 1 81 ? 2.865 9.953 -6.453 1 98.69 81 SER A CA 1
ATOM 610 C C . SER A 1 81 ? 2.02 9.469 -7.625 1 98.69 81 SER A C 1
ATOM 612 O O . SER A 1 81 ? 2.322 8.438 -8.227 1 98.69 81 SER A O 1
ATOM 614 N N . TYR A 1 82 ? 0.951 10.172 -7.852 1 98 82 TYR A N 1
ATOM 615 C CA . TYR A 1 82 ? 0.047 9.844 -8.945 1 98 82 TYR A CA 1
ATOM 616 C C . TYR A 1 82 ? -0.735 11.07 -9.398 1 98 82 TYR A C 1
ATOM 618 O O . TYR A 1 82 ? -1.081 11.93 -8.578 1 98 82 TYR A O 1
ATOM 626 N N . ALA A 1 83 ? -0.903 11.078 -10.734 1 96.62 83 ALA A N 1
ATOM 627 C CA . ALA A 1 83 ? -1.644 12.219 -11.273 1 96.62 83 ALA A CA 1
ATOM 628 C C . ALA A 1 83 ? -1.112 13.531 -10.703 1 96.62 83 ALA A C 1
ATOM 630 O O . ALA A 1 83 ? 0.085 13.812 -10.789 1 96.62 83 ALA A O 1
ATOM 631 N N . ASP A 1 84 ? -2.02 14.367 -10.031 1 97.19 84 ASP A N 1
ATOM 632 C CA . ASP A 1 84 ? -1.586 15.641 -9.477 1 97.19 84 ASP A CA 1
ATOM 633 C C . ASP A 1 84 ? -1.262 15.516 -7.988 1 97.19 84 ASP A C 1
ATOM 635 O O . ASP A 1 84 ? -0.839 16.484 -7.355 1 97.19 84 ASP A O 1
ATOM 639 N N . CYS A 1 85 ? -1.347 14.352 -7.473 1 98.62 85 CYS A N 1
ATOM 640 C CA . CYS A 1 85 ? -1 14.133 -6.07 1 98.62 85 CYS A CA 1
ATOM 641 C C . CYS A 1 85 ? 0.473 13.773 -5.926 1 98.62 85 CYS A C 1
ATOM 643 O O . CYS A 1 85 ? 0.886 12.672 -6.297 1 98.62 85 CYS A O 1
ATOM 645 N N . LYS A 1 86 ? 1.28 14.664 -5.297 1 97.44 86 LYS A N 1
ATOM 646 C CA . LYS A 1 86 ? 2.721 14.477 -5.137 1 97.44 86 LYS A CA 1
ATOM 647 C C . LYS A 1 86 ? 3.072 14.094 -3.703 1 97.44 86 LYS A C 1
ATOM 649 O O . LYS A 1 86 ? 2.637 14.758 -2.756 1 97.44 86 LYS A O 1
ATOM 654 N N . TYR A 1 87 ? 3.811 12.898 -3.592 1 96.25 87 TYR A N 1
ATOM 655 C CA . TYR A 1 87 ? 4.352 12.5 -2.295 1 96.25 87 TYR A CA 1
ATOM 656 C C . TYR A 1 87 ? 5.664 13.219 -2.008 1 96.25 87 TYR A C 1
ATOM 658 O O . TYR A 1 87 ? 6.641 13.062 -2.744 1 96.25 87 TYR A O 1
ATOM 666 N N . ASP A 1 88 ? 5.66 14.398 -1.579 1 77.75 88 ASP A N 1
ATOM 667 C CA . ASP A 1 88 ? 6.836 15.234 -1.363 1 77.75 88 ASP A CA 1
ATOM 668 C C . ASP A 1 88 ? 7.582 14.812 -0.098 1 77.75 88 ASP A C 1
ATOM 670 O O . ASP A 1 88 ? 6.977 14.305 0.847 1 77.75 88 ASP A O 1
ATOM 674 N N . MET B 1 1 ? 21.328 -9.758 2.605 1 55.22 1 MET B N 1
ATOM 675 C CA . MET B 1 1 ? 20.875 -8.727 1.677 1 55.22 1 MET B CA 1
ATOM 676 C C . MET B 1 1 ? 19.484 -8.227 2.061 1 55.22 1 MET B C 1
ATOM 678 O O . MET B 1 1 ? 18.688 -8.977 2.633 1 55.22 1 MET B O 1
ATOM 682 N N . GLN B 1 2 ? 19.125 -6.957 2.033 1 75.06 2 GLN B N 1
ATOM 683 C CA . GLN B 1 2 ? 17.812 -6.461 2.434 1 75.06 2 GLN B CA 1
ATOM 684 C C . GLN B 1 2 ? 16.719 -6.98 1.504 1 75.06 2 GLN B C 1
ATOM 686 O O . GLN B 1 2 ? 16.875 -6.949 0.281 1 75.06 2 GLN B O 1
ATOM 691 N N . LYS B 1 3 ? 15.875 -7.691 2.129 1 91.31 3 LYS B N 1
ATOM 692 C CA . LYS B 1 3 ? 14.789 -8.242 1.321 1 91.31 3 LYS B CA 1
ATOM 693 C C . LYS B 1 3 ? 13.75 -7.176 0.997 1 91.31 3 LYS B C 1
ATOM 695 O O . LYS B 1 3 ? 13.344 -6.406 1.873 1 91.31 3 LYS B O 1
ATOM 700 N N . ASN B 1 4 ? 13.453 -6.996 -0.337 1 97.5 4 ASN B N 1
ATOM 701 C CA . ASN B 1 4 ? 12.422 -6.082 -0.812 1 97.5 4 ASN B CA 1
ATOM 702 C C . ASN B 1 4 ? 11.156 -6.836 -1.23 1 97.5 4 ASN B C 1
ATOM 704 O O . ASN B 1 4 ? 11.219 -8.023 -1.564 1 97.5 4 ASN B O 1
ATOM 708 N N . TRP B 1 5 ? 10.039 -6.199 -1.145 1 98.69 5 TRP B N 1
ATOM 709 C CA . TRP B 1 5 ? 8.742 -6.723 -1.57 1 98.69 5 TRP B CA 1
ATOM 710 C C . TRP B 1 5 ? 8.07 -5.777 -2.557 1 98.69 5 TRP B C 1
ATOM 712 O O . TRP B 1 5 ? 8.539 -4.652 -2.766 1 98.69 5 TRP B O 1
ATOM 722 N N . CYS B 1 6 ? 7.047 -6.262 -3.111 1 98.88 6 CYS B N 1
ATOM 723 C CA . CYS B 1 6 ? 6.27 -5.488 -4.07 1 98.88 6 CYS B CA 1
ATOM 724 C C . CYS 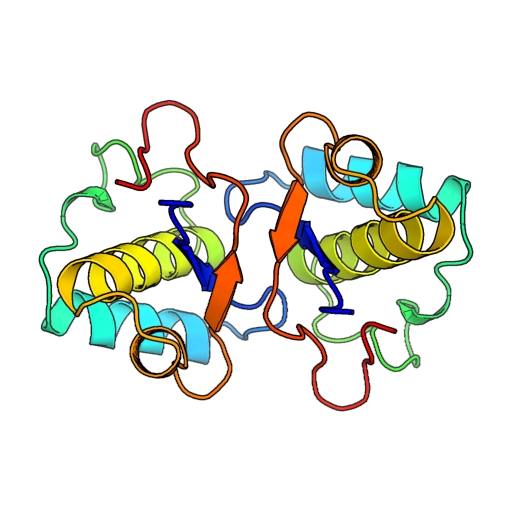B 1 6 ? 4.797 -5.457 -3.68 1 98.88 6 CYS B C 1
ATOM 726 O O . CYS B 1 6 ? 4.156 -6.504 -3.572 1 98.88 6 CYS B O 1
ATOM 728 N N . VAL B 1 7 ? 4.262 -4.215 -3.445 1 98.94 7 VAL B N 1
ATOM 729 C CA . VAL B 1 7 ? 2.85 -4.102 -3.098 1 98.94 7 VAL B CA 1
ATOM 730 C C . VAL B 1 7 ? 2.148 -3.162 -4.078 1 98.94 7 VAL B C 1
ATOM 732 O O . VAL B 1 7 ? 2.805 -2.396 -4.789 1 98.94 7 VAL B O 1
ATOM 735 N N . ALA B 1 8 ? 0.82 -3.254 -4.043 1 98.94 8 ALA B N 1
ATOM 736 C CA . ALA B 1 8 ? 0.02 -2.389 -4.906 1 98.94 8 ALA B CA 1
ATOM 737 C C . ALA B 1 8 ? 0.045 -0.945 -4.41 1 98.94 8 ALA B C 1
ATOM 739 O O . ALA B 1 8 ? -0.01 -0.695 -3.205 1 98.94 8 ALA B O 1
ATOM 740 N N . LYS B 1 9 ? 0.136 -0.099 -5.398 1 98.81 9 LYS B N 1
ATOM 741 C CA . LYS B 1 9 ? 0.015 1.326 -5.102 1 98.81 9 LYS B CA 1
ATOM 742 C C . LYS B 1 9 ? -1.354 1.649 -4.508 1 98.81 9 LYS B C 1
ATOM 744 O O . LYS B 1 9 ? -2.383 1.221 -5.035 1 98.81 9 LYS B O 1
ATOM 749 N N . PRO B 1 10 ? -1.392 2.457 -3.344 1 98.75 10 PRO B N 1
ATOM 750 C CA . PRO B 1 10 ? -2.654 2.703 -2.645 1 98.75 10 PRO B CA 1
ATOM 751 C C . PRO B 1 10 ? -3.689 3.402 -3.523 1 98.75 10 PRO B C 1
ATOM 753 O O . PRO B 1 10 ? -4.895 3.254 -3.303 1 98.75 10 PRO B O 1
ATOM 756 N N . SER B 1 11 ? -3.273 4.07 -4.516 1 98.69 11 SER B N 1
ATOM 757 C CA . SER B 1 11 ? -4.176 4.863 -5.348 1 98.69 11 SER B CA 1
ATOM 758 C C . SER B 1 11 ? -4.711 4.043 -6.516 1 98.69 11 SER B C 1
ATOM 760 O O . SER B 1 11 ? -5.488 4.547 -7.328 1 98.69 11 SER B O 1
ATOM 762 N N . SER B 1 12 ? -4.297 2.811 -6.641 1 98.56 12 SER B N 1
ATOM 763 C CA . SER B 1 12 ? -4.73 1.994 -7.77 1 98.56 12 SER B CA 1
ATOM 764 C C . SER B 1 12 ? -6.242 1.791 -7.758 1 98.56 12 SER B C 1
ATOM 766 O O . SER B 1 12 ? -6.836 1.57 -6.699 1 98.56 12 SER B O 1
ATOM 768 N N . ASP B 1 13 ? -6.805 1.811 -8.922 1 97.75 13 ASP B N 1
ATOM 769 C CA . ASP B 1 13 ? -8.242 1.562 -8.992 1 97.75 13 ASP B CA 1
ATOM 770 C C . ASP B 1 13 ? -8.539 0.065 -9.062 1 97.75 13 ASP B C 1
ATOM 772 O O . ASP B 1 13 ? -7.621 -0.748 -9.203 1 97.75 13 ASP B O 1
ATOM 776 N N . GLN B 1 14 ? -9.781 -0.248 -9.008 1 97.56 14 GLN B N 1
ATOM 777 C CA . GLN B 1 14 ? -10.211 -1.639 -8.898 1 97.56 14 GLN B CA 1
ATOM 778 C C . GLN B 1 14 ? -9.852 -2.426 -10.156 1 97.56 14 GLN B C 1
ATOM 780 O O . GLN B 1 14 ? -9.438 -3.584 -10.07 1 97.56 14 GLN B O 1
ATOM 785 N N . ALA B 1 15 ? -10.031 -1.866 -11.297 1 98.62 15 ALA B N 1
ATOM 786 C CA . ALA B 1 15 ? -9.734 -2.551 -12.555 1 98.62 15 ALA B CA 1
ATOM 787 C C . ALA B 1 15 ? -8.25 -2.902 -12.648 1 98.62 15 ALA B C 1
ATOM 789 O O . ALA B 1 15 ? -7.891 -3.992 -13.094 1 98.62 15 ALA B O 1
ATOM 790 N N . THR B 1 16 ? -7.43 -1.98 -12.227 1 98.75 16 THR B N 1
ATOM 791 C CA . THR B 1 16 ? -5.988 -2.199 -12.227 1 98.75 16 THR B CA 1
ATOM 792 C C . THR B 1 16 ? -5.609 -3.322 -11.266 1 98.75 16 THR B C 1
ATOM 794 O O . THR B 1 16 ? -4.816 -4.199 -11.609 1 98.75 16 THR B O 1
ATOM 797 N N . LEU B 1 17 ? -6.152 -3.289 -10.086 1 98.81 17 LEU B N 1
ATOM 798 C CA . LEU B 1 17 ? -5.867 -4.312 -9.086 1 98.81 17 LEU B CA 1
ATOM 799 C C . LEU B 1 17 ? -6.258 -5.695 -9.602 1 98.81 17 LEU B C 1
ATOM 801 O O . LEU B 1 17 ? -5.5 -6.656 -9.453 1 98.81 17 LEU B O 1
ATOM 805 N N . LEU B 1 18 ? -7.434 -5.734 -10.188 1 98.88 18 LEU B N 1
ATOM 806 C CA . LEU B 1 18 ? -7.898 -7.008 -10.727 1 98.88 18 LEU B CA 1
ATOM 807 C C . LEU B 1 18 ? -6.988 -7.484 -11.859 1 98.88 18 LEU B C 1
ATOM 809 O O . LEU B 1 18 ? -6.656 -8.672 -11.93 1 98.88 18 LEU B O 1
ATOM 813 N N . ALA B 1 19 ? -6.586 -6.621 -12.742 1 98.88 19 ALA B N 1
ATOM 814 C CA . ALA B 1 19 ? -5.684 -6.965 -13.844 1 98.88 19 ALA B CA 1
ATOM 815 C C . ALA B 1 19 ? -4.352 -7.484 -13.312 1 98.88 19 ALA B C 1
ATOM 817 O O . ALA B 1 19 ? -3.775 -8.422 -13.875 1 98.88 19 ALA B O 1
ATOM 818 N N . ASN B 1 20 ? -3.826 -6.848 -12.297 1 98.94 20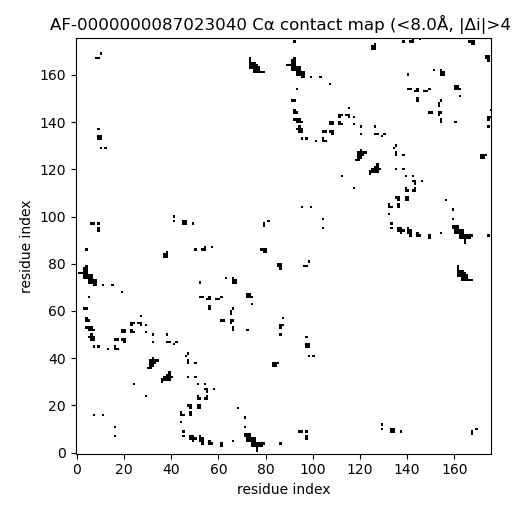 ASN B N 1
ATOM 819 C CA . ASN B 1 20 ? -2.574 -7.273 -11.68 1 98.94 20 ASN B CA 1
ATOM 820 C C . ASN B 1 20 ? -2.676 -8.688 -11.125 1 98.94 20 ASN B C 1
ATOM 822 O O . ASN B 1 20 ? -1.762 -9.5 -11.297 1 98.94 20 ASN B O 1
ATOM 826 N N . ILE B 1 21 ? -3.795 -8.945 -10.43 1 98.94 21 ILE B N 1
ATOM 827 C CA . ILE B 1 21 ? -4.027 -10.273 -9.875 1 98.94 21 ILE B CA 1
ATOM 828 C C . ILE B 1 21 ? -4.055 -11.305 -11 1 98.94 21 ILE B C 1
ATOM 830 O O . ILE B 1 21 ? -3.357 -12.32 -10.93 1 98.94 21 ILE B O 1
ATOM 834 N N . ASN B 1 22 ? -4.879 -11 -11.984 1 98.94 22 ASN B N 1
ATOM 835 C CA . ASN B 1 22 ? -5.016 -11.938 -13.094 1 98.94 22 ASN B CA 1
ATOM 836 C C . ASN B 1 22 ? -3.676 -12.211 -13.773 1 98.94 22 ASN B C 1
ATOM 838 O O . ASN B 1 22 ? -3.332 -13.359 -14.039 1 98.94 22 ASN B O 1
ATOM 842 N N . PHE B 1 23 ? -2.961 -11.242 -14.016 1 98.94 23 PHE B N 1
ATOM 843 C CA . PHE B 1 23 ? -1.665 -11.398 -14.664 1 98.94 23 PHE B CA 1
ATOM 844 C C . PHE B 1 23 ? -0.722 -12.227 -13.805 1 98.94 23 PHE B C 1
ATOM 846 O O . PHE B 1 23 ? -0.196 -13.25 -14.258 1 98.94 23 PHE B O 1
ATOM 853 N N . ALA B 1 24 ? -0.459 -11.75 -12.594 1 98.88 24 ALA B N 1
ATOM 854 C CA . ALA B 1 24 ? 0.478 -12.43 -11.703 1 98.88 24 ALA B CA 1
ATOM 855 C C . ALA B 1 24 ? 0.106 -13.906 -11.531 1 98.88 24 ALA B C 1
ATOM 857 O O . ALA B 1 24 ? 0.966 -14.781 -11.633 1 98.88 24 ALA B O 1
ATOM 858 N N . CYS B 1 25 ? -1.146 -14.133 -11.352 1 98.81 25 CYS B N 1
ATOM 859 C CA . CYS B 1 25 ? -1.578 -15.484 -11.016 1 98.81 25 CYS B CA 1
ATOM 860 C C . CYS B 1 25 ? -1.647 -16.359 -12.266 1 98.81 25 CYS B C 1
ATOM 862 O O . CYS B 1 25 ? -1.742 -17.578 -12.164 1 98.81 25 CYS B O 1
ATOM 864 N N . SER B 1 26 ? -1.595 -15.734 -13.414 1 98.88 26 SER B N 1
ATOM 865 C CA . SER B 1 26 ? -1.426 -16.516 -14.633 1 98.88 26 SER B CA 1
ATOM 866 C C . SER B 1 26 ? 0.002 -17.047 -14.758 1 98.88 26 SER B C 1
ATOM 868 O O . SER B 1 26 ? 0.264 -17.969 -15.531 1 98.88 26 SER B O 1
ATOM 870 N N . GLN B 1 27 ? 0.931 -16.438 -14.031 1 98.56 27 GLN B N 1
ATOM 871 C CA . GLN B 1 27 ? 2.352 -16.75 -14.156 1 98.56 27 GLN B CA 1
ATOM 872 C C . GLN B 1 27 ? 2.842 -17.578 -12.969 1 98.56 27 GLN B C 1
ATOM 874 O O . GLN B 1 27 ? 3.809 -18.328 -13.086 1 98.56 27 GLN B O 1
ATOM 879 N N . ILE B 1 28 ? 2.266 -17.438 -11.867 1 98.56 28 ILE B N 1
ATOM 880 C CA . ILE B 1 28 ? 2.705 -18.078 -10.641 1 98.56 28 ILE B CA 1
ATOM 881 C C . ILE B 1 28 ? 1.501 -18.672 -9.906 1 98.56 28 ILE B C 1
ATOM 883 O O . ILE B 1 28 ? 0.357 -18.312 -10.188 1 98.56 28 ILE B O 1
ATOM 887 N N . ASP B 1 29 ? 1.759 -19.562 -8.945 1 98.38 29 ASP B N 1
ATOM 888 C CA . ASP B 1 29 ? 0.709 -20.141 -8.125 1 98.38 29 ASP B CA 1
ATOM 889 C C . ASP B 1 29 ? 0.219 -19.156 -7.066 1 98.38 29 ASP B C 1
ATOM 891 O O . ASP B 1 29 ? 0.986 -18.734 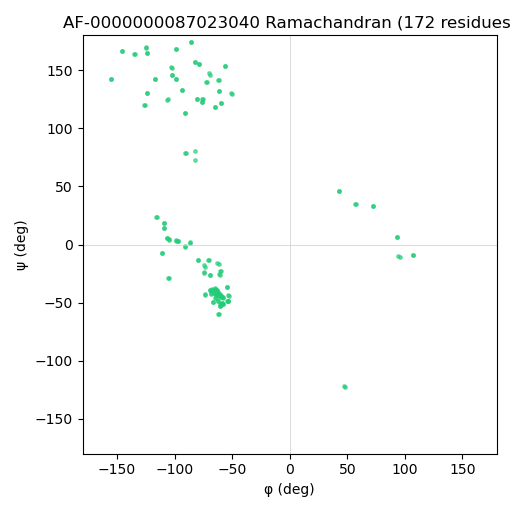-6.199 1 98.38 29 ASP B O 1
ATOM 895 N N . CYS B 1 30 ? -1.11 -18.875 -7.09 1 98.44 30 CYS B N 1
ATOM 896 C CA . CYS B 1 30 ? -1.68 -17.906 -6.164 1 98.44 30 CYS B CA 1
ATOM 897 C C . CYS B 1 30 ? -2.668 -18.562 -5.215 1 98.44 30 CYS B C 1
ATOM 899 O O . CYS B 1 30 ? -3.535 -17.891 -4.648 1 98.44 30 CYS B O 1
ATOM 901 N N . ARG B 1 31 ? -2.561 -19.766 -5 1 98.06 31 ARG B N 1
ATOM 902 C CA . ARG B 1 31 ? -3.504 -20.531 -4.195 1 98.06 31 ARG B CA 1
ATOM 903 C C . ARG B 1 31 ? -3.557 -20 -2.762 1 98.06 31 ARG B C 1
ATOM 905 O O . ARG B 1 31 ? -4.578 -20.141 -2.084 1 98.06 31 ARG B O 1
ATOM 912 N N . VAL B 1 32 ? -2.506 -19.359 -2.234 1 98.25 32 VAL B N 1
ATOM 913 C CA . VAL B 1 32 ? -2.396 -18.891 -0.855 1 98.25 32 VAL B CA 1
ATOM 914 C C . VAL B 1 32 ? -3.484 -17.859 -0.568 1 98.25 32 VAL B C 1
ATOM 916 O O . VAL B 1 32 ? -3.791 -17.578 0.592 1 98.25 32 VAL B O 1
ATOM 919 N N . MET B 1 33 ? -4.129 -17.266 -1.632 1 98 33 MET B N 1
ATOM 920 C CA . MET B 1 33 ? -5.125 -16.219 -1.466 1 98 33 MET B CA 1
ATOM 921 C C . MET B 1 33 ? -6.535 -16.781 -1.54 1 98 33 MET B C 1
ATOM 923 O O . MET B 1 33 ? -7.516 -16.047 -1.459 1 98 33 MET B O 1
ATOM 927 N N . GLN B 1 34 ? -6.652 -18.078 -1.655 1 97.81 34 GLN B N 1
ATOM 928 C CA . GLN B 1 34 ? -7.965 -18.703 -1.77 1 97.81 34 GLN B CA 1
ATOM 929 C C . GLN B 1 34 ? -8.641 -18.812 -0.406 1 97.81 34 GLN B C 1
ATOM 931 O O . GLN B 1 34 ? -7.969 -18.812 0.628 1 97.81 34 GLN B O 1
ATOM 936 N N . LYS B 1 35 ? -9.977 -18.875 -0.467 1 98 35 LYS B N 1
ATOM 937 C CA . LYS B 1 35 ? -10.734 -19.047 0.769 1 98 35 LYS B CA 1
ATOM 938 C C . LYS B 1 35 ? -10.188 -20.219 1.584 1 98 35 LYS B C 1
ATOM 940 O O . LYS B 1 35 ? -9.938 -21.297 1.041 1 98 35 LYS B O 1
ATOM 945 N N . GLY B 1 36 ? -9.938 -19.953 2.893 1 97.69 36 GLY B N 1
ATOM 946 C CA . GLY B 1 36 ? -9.422 -21 3.752 1 97.69 36 GLY B CA 1
ATOM 947 C C . GLY B 1 36 ? -7.906 -21 3.863 1 97.69 36 GLY B C 1
ATOM 948 O O . GLY B 1 36 ? -7.336 -21.703 4.699 1 97.69 36 GLY B O 1
ATOM 949 N N . CYS B 1 37 ? -7.227 -20.234 3.074 1 98.5 37 CYS B N 1
ATOM 950 C CA . CYS B 1 37 ? -5.77 -20.141 3.092 1 98.5 37 CYS B CA 1
ATOM 951 C C . CYS B 1 37 ? -5.312 -18.922 3.877 1 98.5 37 CYS B C 1
ATOM 953 O O . CYS B 1 37 ? -6.109 -18.016 4.148 1 98.5 37 CYS B O 1
ATOM 955 N N . PRO B 1 38 ? -4.125 -18.781 4.188 1 97.88 38 PRO B N 1
ATOM 956 C CA . PRO B 1 38 ? -3.641 -17.797 5.156 1 97.88 38 PRO B CA 1
ATOM 957 C C . PRO B 1 38 ? -3.764 -16.359 4.645 1 97.88 38 PRO B C 1
ATOM 959 O O . PRO B 1 38 ? -3.916 -15.43 5.441 1 97.88 38 PRO B O 1
ATOM 962 N N . CYS B 1 39 ? -3.756 -16.203 3.32 1 98.44 39 CYS B N 1
ATOM 963 C CA . CYS B 1 39 ? -3.697 -14.844 2.811 1 98.44 39 CYS B CA 1
ATOM 964 C C . CYS B 1 39 ? -5.027 -14.438 2.189 1 98.44 39 CYS B C 1
ATOM 966 O O . CYS B 1 39 ? -5.098 -13.453 1.454 1 98.44 39 CYS B O 1
ATOM 968 N N . PHE B 1 40 ? -6.066 -15.203 2.561 1 98.56 40 PHE B N 1
ATOM 969 C CA . PHE B 1 40 ? -7.383 -14.914 2.004 1 98.56 40 PHE B CA 1
ATOM 970 C C . PHE B 1 40 ? -7.969 -13.648 2.621 1 98.56 40 PHE B C 1
ATOM 972 O O . PHE B 1 40 ? -8.523 -12.805 1.913 1 98.56 40 PHE B O 1
ATOM 979 N N . SER B 1 41 ? -7.82 -13.539 3.91 1 97.69 41 SER B N 1
ATOM 980 C CA . SER B 1 41 ? -8.391 -12.398 4.609 1 97.69 41 SER B CA 1
ATOM 981 C C . SER B 1 41 ? -7.344 -11.32 4.859 1 97.69 41 SER B C 1
ATOM 983 O O . SER B 1 41 ? -6.203 -11.633 5.211 1 97.69 41 SER B O 1
ATOM 985 N N . PRO B 1 42 ? -7.664 -10.016 4.766 1 97.81 42 PRO B N 1
ATOM 986 C CA . PRO B 1 42 ? -8.984 -9.516 4.387 1 97.81 42 PRO B CA 1
ATOM 987 C C . PRO B 1 42 ? -9.312 -9.773 2.92 1 97.81 42 PRO B C 1
ATOM 989 O O . PRO B 1 42 ? -8.422 -9.758 2.068 1 97.81 42 PRO B O 1
ATOM 992 N N . ASP B 1 43 ? -10.594 -10 2.635 1 97.81 43 ASP B N 1
ATOM 993 C CA . ASP B 1 43 ? -11.062 -10.352 1.298 1 97.81 43 ASP B CA 1
ATOM 994 C C . ASP B 1 43 ? -11.438 -9.102 0.504 1 97.81 43 ASP B C 1
ATOM 996 O O . ASP B 1 43 ? -12.625 -8.797 0.339 1 97.81 43 ASP B O 1
ATOM 1000 N N . ASN B 1 44 ? -10.375 -8.43 -0.012 1 97.44 44 ASN B N 1
ATOM 1001 C CA . ASN B 1 44 ? -10.539 -7.281 -0.896 1 97.44 44 ASN B CA 1
ATOM 1002 C C . ASN B 1 44 ? -9.438 -7.215 -1.945 1 97.44 44 ASN B C 1
ATOM 1004 O O . ASN B 1 44 ? -8.406 -7.883 -1.813 1 97.44 44 ASN B O 1
ATOM 1008 N N . LEU B 1 45 ? -9.609 -6.41 -2.951 1 98.06 45 LEU B N 1
ATOM 1009 C CA . LEU B 1 45 ? -8.727 -6.402 -4.109 1 98.06 45 LEU B CA 1
ATOM 1010 C C . LEU B 1 45 ? -7.352 -5.852 -3.738 1 98.06 45 LEU B C 1
ATOM 1012 O O . LEU B 1 45 ? -6.332 -6.324 -4.242 1 98.06 45 LEU B O 1
ATOM 1016 N N . MET B 1 46 ? -7.262 -4.82 -2.9 1 98.56 46 MET B N 1
ATOM 1017 C CA . MET B 1 46 ? -5.984 -4.223 -2.521 1 98.56 46 MET B CA 1
ATOM 1018 C C . MET B 1 46 ? -5.074 -5.254 -1.868 1 98.56 46 MET B C 1
ATOM 1020 O O . MET B 1 46 ? -3.916 -5.406 -2.266 1 98.56 46 MET B O 1
ATOM 1024 N N . ASN B 1 47 ? -5.586 -5.938 -0.915 1 98.69 47 ASN B N 1
ATOM 1025 C CA . ASN B 1 47 ? -4.824 -6.969 -0.217 1 98.69 47 ASN B CA 1
ATOM 1026 C C . ASN B 1 47 ? -4.402 -8.094 -1.161 1 98.69 47 ASN B C 1
ATOM 1028 O O . ASN B 1 47 ? -3.229 -8.461 -1.204 1 98.69 47 ASN B O 1
ATOM 1032 N N . HIS B 1 48 ? -5.305 -8.602 -1.942 1 98.81 48 HIS B N 1
ATOM 1033 C CA . HIS B 1 48 ? -5.031 -9.727 -2.828 1 98.81 48 HIS B CA 1
ATOM 1034 C C . HIS B 1 48 ? -4.062 -9.328 -3.939 1 98.81 48 HIS B C 1
ATOM 1036 O O . HIS B 1 48 ? -3.186 -10.109 -4.312 1 98.81 48 HIS B O 1
ATOM 1042 N N . ALA B 1 49 ? -4.238 -8.156 -4.43 1 98.94 49 ALA B N 1
ATOM 1043 C CA . ALA B 1 49 ? -3.318 -7.684 -5.457 1 98.94 49 ALA B CA 1
ATOM 1044 C C . ALA B 1 49 ? -1.894 -7.59 -4.918 1 98.94 49 ALA B C 1
ATOM 1046 O O . ALA B 1 49 ? -0.94 -7.988 -5.59 1 98.94 49 ALA B O 1
ATOM 1047 N N . SER B 1 50 ? -1.746 -7.09 -3.75 1 98.94 50 SER B N 1
ATOM 1048 C CA . SER B 1 50 ? -0.42 -6.934 -3.162 1 98.94 50 SER B CA 1
ATOM 1049 C C . SER B 1 50 ? 0.253 -8.289 -2.949 1 98.94 50 SER B C 1
ATOM 1051 O O . SER B 1 50 ? 1.446 -8.438 -3.219 1 98.94 50 SER B O 1
ATOM 1053 N N . ILE B 1 51 ? -0.519 -9.25 -2.543 1 98.88 51 ILE B N 1
ATOM 1054 C CA . ILE B 1 51 ? 0.028 -10.586 -2.348 1 98.88 51 ILE B CA 1
ATOM 1055 C C . ILE B 1 51 ? 0.456 -11.172 -3.691 1 98.88 51 ILE B C 1
ATOM 1057 O O . ILE B 1 51 ? 1.573 -11.68 -3.828 1 98.88 51 ILE B O 1
ATOM 1061 N N . ALA B 1 52 ? -0.423 -11.109 -4.664 1 98.88 52 ALA B N 1
ATOM 1062 C CA . ALA B 1 52 ? -0.133 -11.656 -5.984 1 98.88 52 ALA B CA 1
ATOM 1063 C C . ALA B 1 52 ? 1.088 -10.984 -6.605 1 98.88 52 ALA B C 1
ATOM 1065 O O . ALA B 1 52 ? 1.966 -11.656 -7.148 1 98.88 52 ALA B O 1
ATOM 1066 N N . MET B 1 53 ? 1.118 -9.734 -6.496 1 98.88 53 MET B N 1
ATOM 1067 C CA . MET B 1 53 ? 2.215 -8.953 -7.066 1 98.88 53 MET B CA 1
ATOM 1068 C C . MET B 1 53 ? 3.541 -9.32 -6.41 1 98.88 53 MET B C 1
ATOM 1070 O O . MET B 1 53 ? 4.566 -9.422 -7.086 1 98.88 53 MET B O 1
ATOM 1074 N N . ASN B 1 54 ? 3.521 -9.484 -5.113 1 98.81 54 ASN B N 1
ATOM 1075 C CA . ASN B 1 54 ? 4.758 -9.867 -4.438 1 98.81 54 ASN B CA 1
ATOM 1076 C C . ASN B 1 54 ? 5.184 -11.281 -4.797 1 98.81 54 ASN B C 1
ATOM 1078 O O . ASN B 1 54 ? 6.375 -11.562 -4.926 1 98.81 54 ASN B O 1
ATOM 1082 N N . LEU B 1 55 ? 4.18 -12.211 -4.852 1 98.56 55 LEU B N 1
ATOM 1083 C CA . LEU B 1 55 ? 4.52 -13.562 -5.27 1 98.56 55 LEU B CA 1
ATOM 1084 C C . LEU B 1 55 ? 5.23 -13.547 -6.621 1 98.56 55 LEU B C 1
ATOM 1086 O O . LEU B 1 55 ? 6.273 -14.188 -6.785 1 98.56 55 LEU B O 1
ATOM 1090 N N . TYR B 1 56 ? 4.688 -12.859 -7.531 1 98.75 56 TYR B N 1
ATOM 1091 C CA . TYR B 1 56 ? 5.285 -12.711 -8.852 1 98.75 56 TYR B CA 1
ATOM 1092 C C . TYR B 1 56 ? 6.684 -12.109 -8.758 1 98.75 56 TYR B C 1
ATOM 1094 O O . TYR B 1 56 ? 7.637 -12.633 -9.336 1 98.75 56 TYR B O 1
ATOM 1102 N N . TYR B 1 57 ? 6.758 -10.992 -8.047 1 98.62 57 TYR B N 1
ATOM 1103 C CA . TYR B 1 57 ? 7.996 -10.25 -7.852 1 98.62 57 TYR B CA 1
ATOM 1104 C C . TYR B 1 57 ? 9.094 -11.148 -7.305 1 98.62 57 TYR B C 1
ATOM 1106 O O . TYR B 1 57 ? 10.219 -11.148 -7.812 1 98.62 57 TYR B O 1
ATOM 1114 N N . GLN B 1 58 ? 8.789 -11.906 -6.277 1 97.94 58 GLN B N 1
ATOM 1115 C CA . GLN B 1 58 ? 9.766 -12.805 -5.676 1 97.94 58 GLN B CA 1
ATOM 1116 C C . GLN B 1 58 ? 10.172 -13.906 -6.652 1 97.94 58 GLN B C 1
ATOM 1118 O O . GLN B 1 58 ? 11.344 -14.281 -6.715 1 97.94 58 GLN B O 1
ATOM 1123 N N . ALA B 1 59 ? 9.219 -14.383 -7.414 1 97.69 59 ALA B N 1
ATOM 1124 C CA . ALA B 1 59 ? 9.461 -15.516 -8.305 1 97.69 59 ALA B CA 1
ATOM 1125 C C . ALA B 1 59 ? 10.273 -15.086 -9.523 1 97.69 59 ALA B C 1
ATOM 1127 O O . ALA B 1 59 ? 10.977 -15.906 -10.133 1 97.69 59 ALA B O 1
ATOM 1128 N N . LYS B 1 60 ? 10.227 -13.812 -9.875 1 97.44 60 LYS B N 1
ATOM 1129 C CA . LYS B 1 60 ? 10.781 -13.391 -11.156 1 97.44 60 LYS B CA 1
ATOM 1130 C C . LYS B 1 60 ? 12.062 -12.586 -10.961 1 97.44 60 LYS B C 1
ATOM 1132 O O . LYS B 1 60 ? 12.43 -11.773 -11.82 1 97.44 60 LYS B O 1
ATOM 1137 N N . GLY B 1 61 ? 12.641 -12.617 -9.773 1 94.38 61 GLY B N 1
ATOM 1138 C CA . GLY B 1 61 ? 13.992 -12.109 -9.617 1 94.38 61 GLY B CA 1
ATOM 1139 C C . GLY B 1 61 ? 14.055 -10.781 -8.891 1 94.38 61 GLY B C 1
ATOM 1140 O O . GLY B 1 61 ? 15.133 -10.203 -8.734 1 94.38 61 GLY B O 1
ATOM 1141 N N . ARG B 1 62 ? 13.008 -10.094 -8.609 1 96.25 62 ARG B N 1
ATOM 1142 C CA . ARG B 1 62 ? 12.914 -8.938 -7.715 1 96.25 62 ARG B CA 1
ATOM 1143 C C . ARG B 1 62 ? 13.57 -7.711 -8.336 1 96.25 62 ARG B C 1
ATOM 1145 O O . ARG B 1 62 ? 14.266 -6.957 -7.652 1 96.25 62 ARG B O 1
ATOM 1152 N N . THR B 1 63 ? 13.469 -7.656 -9.648 1 95.69 63 THR B N 1
ATOM 1153 C CA . THR B 1 63 ? 13.945 -6.434 -10.289 1 95.69 63 THR B CA 1
ATOM 1154 C C . THR B 1 63 ? 12.883 -5.34 -10.227 1 95.69 63 THR B C 1
ATOM 1156 O O . THR B 1 63 ? 11.695 -5.629 -10.031 1 95.69 63 THR B O 1
ATOM 1159 N N . GLU B 1 64 ? 13.344 -4.117 -10.336 1 96.12 64 GLU B N 1
ATOM 1160 C CA . GLU B 1 64 ? 12.398 -3.002 -10.367 1 96.12 64 GLU B CA 1
ATOM 1161 C C . GLU B 1 64 ? 11.359 -3.189 -11.469 1 96.12 64 GLU B C 1
ATOM 1163 O O . GLU B 1 64 ? 10.195 -2.828 -11.297 1 96.12 64 GLU B O 1
ATOM 1168 N N . CYS B 1 65 ? 11.781 -3.734 -12.562 1 97.25 65 CYS B N 1
ATOM 1169 C CA . CYS B 1 65 ? 10.891 -3.959 -13.695 1 97.25 65 CYS B CA 1
ATOM 1170 C C . CYS B 1 65 ? 9.789 -4.945 -13.336 1 97.25 65 CYS B C 1
ATOM 1172 O O . CYS B 1 65 ? 8.641 -4.766 -13.734 1 97.25 65 CYS B O 1
ATOM 1174 N N . GLU B 1 66 ? 10.117 -5.969 -12.586 1 97.81 66 GLU B N 1
ATOM 1175 C CA . GLU B 1 66 ? 9.156 -7.008 -12.234 1 97.81 66 GLU B CA 1
ATOM 1176 C C . GLU B 1 66 ? 8.117 -6.488 -11.242 1 97.81 66 GLU B C 1
ATOM 1178 O O . GLU B 1 66 ? 7.055 -7.086 -11.078 1 97.81 66 GLU B O 1
ATOM 1183 N N . CYS B 1 67 ? 8.414 -5.277 -10.641 1 98.56 67 CYS B N 1
ATOM 1184 C CA . CYS B 1 67 ? 7.434 -4.664 -9.75 1 98.56 67 CYS B CA 1
ATOM 1185 C C . CYS B 1 67 ? 6.773 -3.461 -10.414 1 98.56 67 CYS B C 1
ATOM 1187 O O . CYS B 1 67 ? 6.059 -2.699 -9.766 1 98.56 67 CYS B O 1
ATOM 1189 N N . GLY B 1 68 ? 7.043 -3.217 -11.625 1 97.69 68 GLY B N 1
ATOM 1190 C CA . GLY B 1 68 ? 6.504 -2.068 -12.336 1 97.69 68 GLY B CA 1
ATOM 1191 C C . GLY B 1 68 ? 4.988 -2.074 -12.414 1 97.69 68 GLY B C 1
ATOM 1192 O O . GLY B 1 68 ? 4.344 -1.065 -12.117 1 97.69 68 GLY B O 1
ATOM 1193 N N . PHE B 1 69 ? 4.383 -3.232 -12.922 1 98.5 69 PHE B N 1
ATOM 1194 C CA . PHE B 1 69 ? 2.941 -3.393 -13.078 1 98.5 69 PHE B CA 1
ATOM 1195 C C . PHE B 1 69 ? 2.316 -2.125 -13.648 1 98.5 69 PHE B C 1
ATOM 1197 O O . PHE B 1 69 ? 1.345 -1.604 -13.094 1 98.5 69 PHE B O 1
ATOM 1204 N N . ARG B 1 70 ? 2.875 -1.626 -14.578 1 96.94 70 ARG B N 1
ATOM 1205 C CA . ARG B 1 70 ? 2.451 -0.431 -15.297 1 96.94 70 ARG B CA 1
ATOM 1206 C C . ARG B 1 70 ? 2.318 0.76 -14.352 1 96.94 70 ARG B C 1
ATOM 1208 O O . ARG B 1 70 ? 1.381 1.552 -14.477 1 96.94 70 ARG B O 1
ATOM 1215 N N . GLY B 1 71 ? 3.207 0.781 -13.367 1 97.38 71 GLY B N 1
ATOM 1216 C CA . GLY B 1 71 ? 3.27 1.934 -12.484 1 97.38 71 GLY B CA 1
ATOM 1217 C C . GLY B 1 71 ? 2.43 1.77 -11.234 1 97.38 71 GLY B C 1
ATOM 1218 O O . GLY B 1 71 ? 2.312 2.699 -10.43 1 97.38 71 GLY B O 1
ATOM 1219 N N . SER B 1 72 ? 1.854 0.569 -11.016 1 98.62 72 SER B N 1
ATOM 1220 C CA . SER B 1 72 ? 0.968 0.372 -9.867 1 98.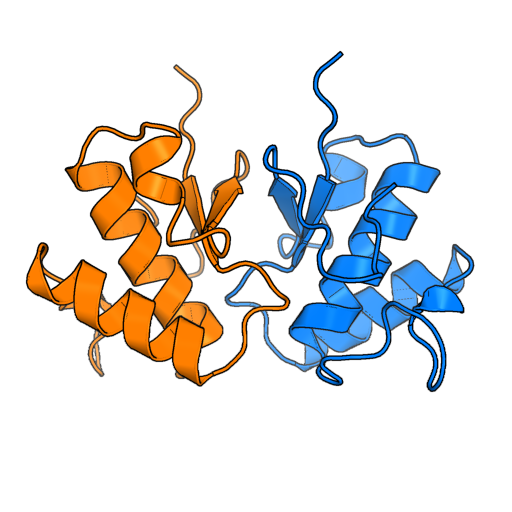62 72 SER B CA 1
ATOM 1221 C C . SER B 1 72 ? 1.653 -0.434 -8.773 1 98.62 72 SER B C 1
ATOM 1223 O O . SER B 1 72 ? 1.023 -0.801 -7.777 1 98.62 72 SER B O 1
ATOM 1225 N N . GLY B 1 73 ? 2.906 -0.739 -8.969 1 98.81 73 GLY B N 1
ATOM 1226 C CA . GLY B 1 73 ? 3.668 -1.44 -7.949 1 98.81 73 GLY B CA 1
ATOM 1227 C C . GLY B 1 73 ? 4.602 -0.531 -7.172 1 98.81 73 GLY B C 1
ATOM 1228 O O . GLY B 1 73 ? 5.176 0.405 -7.73 1 98.81 73 GLY B O 1
ATOM 1229 N N . LEU B 1 74 ? 4.758 -0.848 -5.895 1 98.69 74 LEU B N 1
ATOM 1230 C CA . LEU B 1 74 ? 5.695 -0.149 -5.02 1 98.69 74 LEU B CA 1
ATOM 1231 C C . LEU B 1 74 ? 6.684 -1.127 -4.387 1 98.69 74 LEU B C 1
ATOM 1233 O O . LEU B 1 74 ? 6.277 -2.15 -3.834 1 98.69 74 LEU B O 1
ATOM 1237 N N . ILE B 1 75 ? 7.914 -0.792 -4.48 1 98.56 75 ILE B N 1
ATOM 1238 C CA . ILE B 1 75 ? 8.922 -1.569 -3.766 1 98.56 75 ILE B CA 1
ATOM 1239 C C . ILE B 1 75 ? 8.969 -1.133 -2.303 1 98.56 75 ILE B C 1
ATOM 1241 O O . ILE B 1 75 ? 9.102 0.057 -2.008 1 98.56 75 ILE B O 1
ATOM 1245 N N . VAL B 1 76 ? 8.805 -2.148 -1.493 1 97.81 76 VAL B N 1
ATOM 1246 C CA . VAL B 1 76 ? 8.695 -1.925 -0.055 1 97.81 76 VAL B CA 1
ATOM 1247 C C . VAL B 1 76 ? 9.859 -2.605 0.664 1 97.81 76 VAL B C 1
ATOM 1249 O O . VAL B 1 76 ? 10.273 -3.707 0.289 1 97.81 76 VAL B O 1
ATOM 1252 N N . THR B 1 77 ? 10.336 -1.88 1.72 1 97.44 77 THR B N 1
ATOM 1253 C CA . THR B 1 77 ? 11.484 -2.426 2.428 1 97.44 77 THR B CA 1
ATOM 1254 C C . THR B 1 77 ? 11.094 -2.885 3.83 1 97.44 77 THR B C 1
ATOM 1256 O O . THR B 1 77 ? 11.906 -3.457 4.555 1 97.44 77 THR B O 1
ATOM 1259 N N . THR B 1 78 ? 9.867 -2.586 4.23 1 97.38 78 THR B N 1
ATOM 1260 C CA . THR B 1 78 ? 9.289 -3.148 5.445 1 97.38 78 THR B CA 1
ATOM 1261 C C . THR B 1 78 ? 8.492 -4.41 5.129 1 97.38 78 THR B C 1
ATOM 1263 O O . THR B 1 78 ? 7.676 -4.426 4.203 1 97.38 78 THR B O 1
ATOM 1266 N N . ASN B 1 79 ? 8.703 -5.477 5.906 1 97.88 79 ASN B N 1
ATOM 1267 C CA . ASN B 1 79 ? 8.008 -6.734 5.676 1 97.88 79 ASN B CA 1
ATOM 1268 C C . ASN B 1 79 ? 6.492 -6.566 5.785 1 97.88 79 ASN B C 1
ATOM 1270 O O . ASN B 1 79 ? 5.977 -6.258 6.859 1 97.88 79 ASN B O 1
ATOM 1274 N N . PRO B 1 80 ? 5.75 -6.875 4.762 1 98.62 80 PRO B N 1
ATOM 1275 C CA . PRO B 1 80 ? 4.301 -6.645 4.758 1 98.62 80 PRO B CA 1
ATOM 1276 C C . PRO B 1 80 ? 3.52 -7.809 5.367 1 98.62 80 PRO B C 1
ATOM 1278 O O . PRO B 1 80 ? 2.285 -7.773 5.398 1 98.62 80 PRO B O 1
ATOM 1281 N N . SER B 1 81 ? 4.172 -8.844 5.844 1 98.69 81 SER B N 1
ATOM 1282 C CA . SER B 1 81 ? 3.48 -10.008 6.391 1 98.69 81 SER B CA 1
ATOM 1283 C C . SER B 1 81 ? 2.523 -9.609 7.512 1 98.69 81 SER B C 1
ATOM 1285 O O . SER B 1 81 ? 2.688 -8.555 8.125 1 98.69 81 SER B O 1
ATOM 1287 N N . TYR B 1 82 ? 1.52 -10.422 7.676 1 98 82 TYR B N 1
ATOM 1288 C CA . TYR B 1 82 ? 0.524 -10.188 8.711 1 98 82 TYR B CA 1
ATOM 1289 C C . TYR B 1 82 ? -0.154 -11.484 9.125 1 98 82 TYR B C 1
ATOM 1291 O O . TYR B 1 82 ? -0.363 -12.375 8.297 1 98 82 TYR B O 1
ATOM 1299 N N . ALA B 1 83 ? -0.407 -11.516 10.445 1 96.62 83 ALA B N 1
ATOM 1300 C CA . ALA B 1 83 ? -1.063 -12.727 10.945 1 96.62 83 ALA B CA 1
ATOM 1301 C C . ALA B 1 83 ? -0.381 -13.977 10.406 1 96.62 83 ALA B C 1
ATOM 1303 O O . ALA B 1 83 ? 0.831 -14.148 10.562 1 96.62 83 ALA B O 1
ATOM 1304 N N . ASP B 1 84 ? -1.161 -14.875 9.672 1 97.19 84 ASP B N 1
ATOM 1305 C CA . ASP B 1 84 ? -0.58 -16.109 9.148 1 97.19 84 ASP B CA 1
ATOM 1306 C C . ASP B 1 84 ? -0.173 -15.945 7.688 1 97.19 84 ASP B C 1
ATOM 1308 O O . ASP B 1 84 ? 0.381 -16.875 7.086 1 97.19 84 ASP B O 1
ATOM 1312 N N . CYS B 1 85 ? -0.33 -14.797 7.16 1 98.62 85 CYS B N 1
ATOM 1313 C CA . CYS B 1 85 ? 0.078 -14.547 5.781 1 98.62 85 CYS B CA 1
ATOM 1314 C C . CYS B 1 85 ? 1.516 -14.047 5.723 1 98.62 85 CYS B C 1
ATOM 1316 O O . CYS B 1 85 ? 1.798 -12.914 6.113 1 98.62 85 CYS B O 1
ATOM 1318 N N . LYS B 1 86 ? 2.455 -14.844 5.141 1 97.44 86 LYS B N 1
ATOM 1319 C CA . LYS B 1 86 ? 3.877 -14.523 5.07 1 97.44 86 LYS B CA 1
ATOM 1320 C C . LYS B 1 86 ? 4.277 -14.117 3.654 1 97.44 86 LYS B C 1
ATOM 1322 O O . LYS B 1 86 ? 3.979 -14.82 2.691 1 97.44 86 LYS B O 1
ATOM 1327 N N . TYR B 1 87 ? 4.898 -12.859 3.564 1 96.19 87 TYR B N 1
ATOM 1328 C CA . TYR B 1 87 ? 5.453 -12.406 2.295 1 96.19 87 TYR B CA 1
ATOM 1329 C C . TYR B 1 87 ? 6.84 -12.992 2.062 1 96.19 87 TYR B C 1
ATOM 1331 O O . TYR B 1 87 ? 7.785 -12.68 2.795 1 96.19 87 TYR B O 1
ATOM 1339 N N . ASP B 1 88 ? 6.969 -14.172 1.773 1 78.06 88 ASP B N 1
ATOM 1340 C CA . ASP B 1 88 ? 8.234 -14.875 1.608 1 78.06 88 ASP B CA 1
ATOM 1341 C C . ASP B 1 88 ? 8.922 -14.484 0.302 1 78.06 88 ASP B C 1
ATOM 1343 O O . ASP B 1 88 ? 8.25 -14.133 -0.674 1 78.06 88 ASP B O 1
#